Protein AF-A0A132EF50-F1 (afdb_monomer)

Sequence (128 aa):
MDDIIKRAWPDPAQQAQARMQLLDMQQRGELEELDADLKTRLAEIQVDDDEVKSESLFKSGWRPFVGWTCGAGVAYMMVARPFITWACDAFLHVAPPPAIDILVLQSILFGMLGLATARTVEKVKGAQ

Solvent-accessible surface area (backbone atoms only — not comparable to full-atom values): 7411 Å² total; per-residue (Å²): 120,69,76,64,52,60,75,78,52,90,50,74,70,60,56,52,53,53,51,53,52,52,52,53,52,50,53,50,52,55,50,51,52,50,51,52,52,51,53,52,54,51,50,52,52,52,52,51,56,57,52,60,73,59,81,42,95,74,70,74,45,70,62,56,54,53,49,51,54,50,51,50,52,50,46,38,61,75,52,49,42,57,54,49,35,50,47,20,65,75,73,62,76,47,86,58,79,83,82,78,64,61,67,62,52,48,50,54,52,51,52,52,51,50,55,53,48,52,52,52,52,32,41,75,69,70,75,85

Structure (mmCIF, N/CA/C/O backbone):
data_AF-A0A132EF50-F1
#
_entry.id   AF-A0A132EF50-F1
#
loop_
_atom_site.group_PDB
_atom_site.id
_atom_site.type_symbol
_atom_site.label_atom_id
_atom_site.label_alt_id
_atom_site.label_co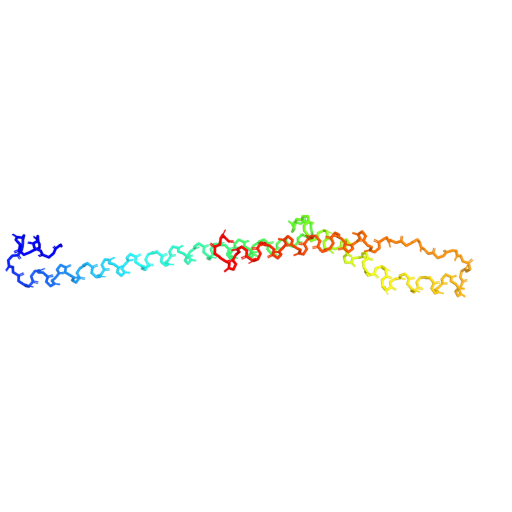mp_id
_atom_site.label_asym_id
_atom_site.label_entity_id
_atom_site.label_seq_id
_atom_site.pdbx_PDB_ins_code
_atom_site.Cartn_x
_atom_site.Cartn_y
_atom_site.Cartn_z
_atom_site.occupancy
_atom_site.B_iso_or_equiv
_atom_site.auth_seq_id
_atom_site.auth_comp_id
_atom_site.auth_asym_id
_atom_site.auth_atom_id
_atom_site.pdbx_PDB_model_num
ATOM 1 N N . MET A 1 1 ? -32.125 -7.752 48.116 1.00 49.47 1 MET A N 1
ATOM 2 C CA . MET A 1 1 ? -33.071 -6.741 47.588 1.00 49.47 1 MET A CA 1
ATOM 3 C C . MET A 1 1 ? -34.532 -7.165 47.760 1.00 49.47 1 MET A C 1
ATOM 5 O O . MET A 1 1 ? -35.390 -6.297 47.735 1.00 49.47 1 MET A O 1
ATOM 9 N N . ASP A 1 2 ? -34.827 -8.443 48.023 1.00 55.19 2 ASP A N 1
ATOM 10 C CA . ASP A 1 2 ? -36.203 -8.947 48.180 1.00 55.19 2 ASP A CA 1
ATOM 11 C C . ASP A 1 2 ? -36.934 -8.525 49.469 1.00 55.19 2 ASP A C 1
ATOM 13 O O . ASP A 1 2 ? -38.153 -8.353 49.449 1.00 55.19 2 ASP A O 1
ATOM 17 N N . ASP A 1 3 ? -36.223 -8.298 50.579 1.00 54.84 3 ASP A N 1
ATOM 18 C CA . ASP A 1 3 ? -36.847 -7.923 51.865 1.00 54.84 3 ASP A CA 1
ATOM 19 C C . ASP A 1 3 ? -37.376 -6.483 51.911 1.00 54.84 3 ASP A C 1
ATOM 21 O O . ASP A 1 3 ? -38.310 -6.169 52.647 1.00 54.84 3 ASP A O 1
ATOM 25 N N . ILE A 1 4 ? -36.817 -5.602 51.084 1.00 57.16 4 ILE A N 1
ATOM 26 C CA . ILE A 1 4 ? -37.203 -4.186 51.021 1.00 57.16 4 ILE A CA 1
ATOM 27 C C . ILE A 1 4 ? -38.494 -4.026 50.204 1.00 57.16 4 ILE A C 1
ATOM 29 O O . ILE A 1 4 ? -39.341 -3.186 50.501 1.00 57.16 4 ILE A O 1
ATOM 33 N N . ILE A 1 5 ? -38.682 -4.901 49.213 1.00 58.75 5 ILE A N 1
ATOM 34 C CA . ILE A 1 5 ? -39.832 -4.902 48.306 1.00 58.75 5 ILE A CA 1
ATOM 35 C C . ILE A 1 5 ? -41.102 -5.371 49.034 1.00 58.75 5 ILE A C 1
ATOM 37 O O . ILE A 1 5 ? -42.174 -4.813 48.813 1.00 58.75 5 ILE A O 1
ATOM 41 N N . LYS A 1 6 ? -40.991 -6.326 49.969 1.00 55.72 6 LYS A N 1
ATOM 42 C CA . LYS A 1 6 ? -42.138 -6.843 50.743 1.00 55.72 6 LYS A CA 1
ATOM 43 C C . LYS A 1 6 ? -42.763 -5.825 51.703 1.00 55.72 6 LYS A C 1
ATOM 45 O O . LYS A 1 6 ? -43.911 -5.996 52.098 1.00 55.72 6 LYS A O 1
ATOM 50 N N . ARG A 1 7 ? -42.023 -4.785 52.103 1.00 59.47 7 ARG A N 1
ATOM 51 C CA . ARG A 1 7 ? -42.478 -3.789 53.089 1.00 59.47 7 ARG A CA 1
ATOM 52 C C . ARG A 1 7 ? -43.017 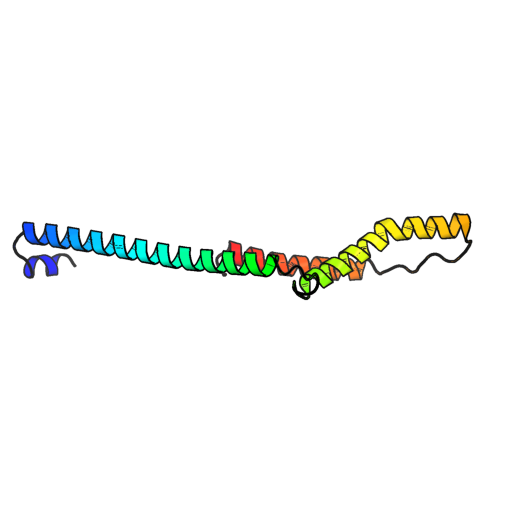-2.499 52.462 1.00 59.47 7 ARG A C 1
ATOM 54 O O . ARG A 1 7 ? -43.737 -1.774 53.138 1.00 59.47 7 ARG A O 1
ATOM 61 N N . ALA A 1 8 ? -42.705 -2.232 51.193 1.00 63.75 8 ALA A N 1
ATOM 62 C CA . ALA A 1 8 ? -43.185 -1.052 50.471 1.00 63.75 8 ALA A CA 1
ATOM 63 C C . ALA A 1 8 ? -44.501 -1.291 49.702 1.00 63.75 8 ALA A C 1
ATOM 65 O O . ALA A 1 8 ? -45.232 -0.336 49.466 1.00 63.75 8 ALA A O 1
ATOM 66 N N . TRP A 1 9 ? -44.834 -2.543 49.352 1.00 51.03 9 TRP A N 1
ATOM 67 C CA . TRP A 1 9 ? -46.065 -2.890 48.626 1.00 51.03 9 TRP A CA 1
ATOM 68 C C . TRP A 1 9 ? -46.663 -4.227 49.108 1.00 51.03 9 TRP A C 1
ATOM 70 O O . TRP A 1 9 ? -46.088 -5.277 48.823 1.00 51.03 9 TRP A O 1
ATOM 80 N N . PRO A 1 10 ? -47.811 -4.226 49.818 1.00 55.78 10 PRO A N 1
ATOM 81 C CA . PRO A 1 10 ? -48.412 -5.443 50.381 1.00 55.78 10 PRO A CA 1
ATOM 82 C C . PRO A 1 10 ? -49.242 -6.282 49.391 1.00 55.78 10 PRO A C 1
ATOM 84 O O . PRO A 1 10 ? -49.690 -7.364 49.761 1.00 55.78 10 PRO A O 1
ATOM 87 N N . ASP A 1 11 ? -49.484 -5.797 48.166 1.00 61.47 11 ASP A N 1
ATOM 88 C CA . ASP A 1 11 ? -50.492 -6.356 47.255 1.00 61.47 11 ASP A CA 1
ATOM 89 C C . ASP A 1 11 ? -49.844 -7.035 46.020 1.00 61.47 11 ASP A C 1
ATOM 91 O O . ASP A 1 11 ? -49.235 -6.347 45.187 1.00 61.47 11 ASP A O 1
ATOM 95 N N . PRO A 1 12 ? -49.940 -8.373 45.858 1.00 64.62 12 PRO A N 1
ATOM 96 C CA . PRO A 1 12 ? -49.237 -9.132 44.812 1.00 64.62 12 PRO A CA 1
ATOM 97 C C . PRO A 1 12 ? -49.616 -8.725 43.376 1.00 64.62 12 PRO A C 1
ATOM 99 O O . PRO A 1 12 ? -48.824 -8.917 42.451 1.00 64.62 12 PRO A O 1
ATOM 102 N N . ALA A 1 13 ? -50.786 -8.108 43.179 1.00 68.75 13 ALA A N 1
ATOM 103 C CA . ALA A 1 13 ? -51.227 -7.604 41.877 1.00 68.75 13 ALA A CA 1
ATOM 104 C C . ALA A 1 13 ? -50.438 -6.364 41.409 1.00 68.75 13 ALA A C 1
ATOM 106 O O . ALA A 1 13 ? -50.114 -6.244 40.226 1.00 68.75 13 ALA A O 1
ATOM 107 N N . GLN A 1 14 ? -50.067 -5.465 42.326 1.00 64.94 14 GLN A N 1
ATOM 108 C CA . GLN A 1 14 ? -49.305 -4.254 41.986 1.00 64.94 14 GLN A CA 1
ATOM 109 C C . GLN A 1 14 ? -47.826 -4.580 41.735 1.00 64.94 14 GLN A C 1
ATOM 111 O O . GLN A 1 14 ? -47.187 -3.980 40.872 1.00 64.94 14 GLN A O 1
ATOM 116 N N . GLN A 1 15 ? -47.300 -5.610 42.405 1.00 64.75 15 GLN A N 1
ATOM 117 C CA . GLN A 1 15 ? -45.945 -6.109 42.175 1.00 64.75 15 GLN A CA 1
ATOM 118 C C . GLN A 1 15 ? -45.788 -6.747 40.783 1.00 64.75 15 GLN A C 1
ATOM 120 O O . GLN A 1 15 ? -44.751 -6.580 40.139 1.00 64.75 15 GLN A O 1
ATOM 125 N N . ALA A 1 16 ? -46.819 -7.446 40.296 1.00 71.81 16 ALA A N 1
ATOM 126 C CA . ALA A 1 16 ? -46.837 -7.998 38.943 1.00 71.81 16 ALA A CA 1
ATOM 127 C C . ALA A 1 16 ? -46.868 -6.891 37.872 1.00 71.81 16 ALA A C 1
ATOM 129 O O . ALA A 1 16 ? -46.114 -6.963 36.902 1.00 71.81 16 ALA A O 1
ATOM 130 N N . GLN A 1 17 ? -47.662 -5.833 38.072 1.00 74.88 17 GLN A N 1
ATOM 131 C CA . GLN A 1 17 ? -47.713 -4.687 37.152 1.00 74.88 17 GLN A CA 1
ATOM 132 C C . GLN A 1 17 ? -46.399 -3.893 37.125 1.00 74.88 17 GLN A C 1
ATOM 134 O O . GLN A 1 17 ? -45.925 -3.537 36.047 1.00 74.88 17 GLN A O 1
ATOM 139 N N . ALA A 1 18 ? -45.764 -3.684 38.282 1.00 76.44 18 ALA A N 1
ATOM 140 C CA . ALA A 1 18 ? -44.463 -3.021 38.358 1.00 76.44 18 ALA A CA 1
ATOM 141 C C . ALA A 1 18 ? -43.357 -3.827 37.648 1.00 76.44 18 ALA A C 1
ATOM 143 O O . ALA A 1 18 ? -42.527 -3.253 36.950 1.00 76.44 18 ALA A O 1
ATOM 144 N N . ARG A 1 19 ? -43.366 -5.166 37.757 1.00 74.31 19 ARG A N 1
ATOM 145 C CA . ARG A 1 19 ? -42.427 -6.037 37.021 1.00 74.31 19 ARG A CA 1
ATOM 146 C C . ARG A 1 19 ? -42.648 -5.990 35.510 1.00 74.31 19 ARG A C 1
ATOM 148 O O . ARG A 1 19 ? -41.674 -5.967 34.767 1.00 74.31 19 ARG A O 1
ATOM 155 N N . MET A 1 20 ? -43.905 -5.945 35.068 1.00 78.75 20 MET A N 1
ATOM 156 C CA . MET A 1 20 ? -44.236 -5.808 33.646 1.00 78.75 20 MET A CA 1
ATOM 157 C C . MET A 1 20 ? -43.760 -4.467 33.072 1.00 78.75 20 MET A C 1
ATOM 159 O O . MET A 1 20 ? -43.173 -4.456 31.996 1.00 78.75 20 MET A O 1
ATOM 163 N N . GLN A 1 21 ? -43.936 -3.356 33.797 1.00 82.38 21 GLN A N 1
ATOM 164 C CA . GLN A 1 21 ? -43.420 -2.047 33.367 1.00 82.38 21 GLN A CA 1
ATOM 165 C C . GLN A 1 21 ? -41.888 -1.996 33.328 1.00 82.38 21 GLN A C 1
ATOM 167 O O . GLN A 1 21 ? -41.324 -1.398 32.418 1.00 82.38 21 GLN A O 1
ATOM 172 N N . LEU A 1 22 ? -41.203 -2.643 34.278 1.00 81.69 22 LEU A N 1
ATOM 173 C CA . LEU A 1 22 ? -39.738 -2.713 34.277 1.00 81.69 22 LEU A CA 1
ATOM 174 C C . LEU A 1 22 ? -39.192 -3.506 33.082 1.00 81.69 22 LEU A C 1
ATOM 176 O O . LEU A 1 22 ? -38.203 -3.087 32.490 1.00 81.69 22 LEU A O 1
ATOM 180 N N . LEU A 1 23 ? -39.839 -4.617 32.710 1.00 85.31 23 LEU A N 1
ATOM 181 C CA . LEU A 1 23 ? -39.459 -5.403 31.531 1.00 85.31 23 LEU A CA 1
ATOM 182 C C . LEU A 1 23 ? -39.661 -4.615 30.230 1.00 85.31 23 LEU A C 1
ATOM 184 O O . LEU A 1 23 ? -38.785 -4.636 29.372 1.00 85.31 23 LEU A O 1
ATOM 188 N N . ASP A 1 24 ? -40.774 -3.887 30.104 1.00 85.12 24 ASP A N 1
ATOM 189 C CA . ASP A 1 24 ? -41.048 -3.029 28.941 1.00 85.12 24 ASP A CA 1
ATOM 190 C C . ASP A 1 24 ? -40.023 -1.887 28.821 1.00 85.12 24 ASP A C 1
ATOM 192 O O . ASP A 1 24 ? -39.481 -1.632 27.746 1.00 85.12 24 ASP A O 1
ATOM 196 N N . MET A 1 25 ? -39.673 -1.255 29.948 1.00 82.75 25 MET A N 1
ATOM 197 C CA . MET A 1 25 ? -38.618 -0.239 29.999 1.00 82.75 25 MET A CA 1
ATOM 198 C C . MET A 1 25 ? -37.235 -0.803 29.642 1.00 82.75 25 MET A C 1
ATOM 200 O O . MET A 1 25 ? -36.483 -0.137 28.934 1.00 82.75 25 MET A O 1
ATOM 204 N N . GLN A 1 26 ? -36.896 -2.018 30.093 1.00 87.38 26 GLN A N 1
ATOM 205 C CA . GLN A 1 26 ? -35.634 -2.681 29.736 1.00 87.38 26 GLN A CA 1
ATOM 206 C C . GLN A 1 26 ? -35.564 -3.006 28.242 1.00 87.38 26 GLN A C 1
ATOM 208 O O . GLN A 1 26 ? -34.562 -2.693 27.605 1.00 87.38 26 GLN A O 1
ATOM 213 N N . GLN A 1 27 ? -36.639 -3.560 27.672 1.00 88.12 27 GLN A N 1
ATOM 214 C CA . GLN A 1 27 ? -36.713 -3.850 26.237 1.00 88.12 27 GLN A CA 1
ATOM 215 C C . GLN A 1 27 ? -36.599 -2.577 25.395 1.00 88.12 27 GLN A C 1
ATOM 217 O O . GLN A 1 27 ? -35.889 -2.565 24.393 1.00 88.12 27 GLN A O 1
ATOM 222 N N . ARG A 1 28 ? -37.256 -1.486 25.809 1.00 87.62 28 ARG A N 1
ATOM 223 C CA . ARG A 1 28 ? -37.114 -0.182 25.145 1.00 87.62 28 ARG A CA 1
ATOM 224 C C . ARG A 1 28 ? -35.687 0.355 25.202 1.00 87.62 28 ARG A C 1
ATOM 226 O O . ARG A 1 28 ? -35.205 0.825 24.179 1.00 87.62 28 ARG A O 1
ATOM 233 N N . GLY A 1 29 ? -35.019 0.262 26.352 1.00 88.00 29 GLY A N 1
ATOM 234 C CA . GLY A 1 29 ? -33.629 0.706 26.489 1.00 88.00 29 GLY A CA 1
ATOM 235 C C . GLY A 1 29 ? -32.670 -0.071 25.582 1.00 88.00 29 GLY A C 1
ATOM 236 O O . GLY A 1 29 ? -31.853 0.536 24.898 1.00 88.00 29 GLY A O 1
ATOM 237 N N . GLU A 1 30 ? -32.823 -1.396 25.511 1.00 87.75 30 GLU A N 1
ATOM 238 C CA . GLU A 1 30 ? -32.011 -2.256 24.636 1.00 87.75 30 GLU A CA 1
ATOM 239 C C . GLU A 1 30 ? -32.256 -1.954 23.145 1.00 87.75 30 GLU A C 1
ATOM 241 O O . GLU A 1 30 ? -31.318 -1.898 22.350 1.00 87.75 30 GLU A O 1
ATOM 246 N N . LEU A 1 31 ? -33.508 -1.681 22.758 1.00 88.62 31 LEU A N 1
ATOM 247 C CA . LEU A 1 31 ? -33.852 -1.282 21.389 1.00 88.62 31 LEU A CA 1
ATOM 248 C C . LEU A 1 31 ? -33.291 0.095 21.011 1.00 88.62 31 LEU A C 1
ATOM 250 O O . LEU A 1 31 ? -32.840 0.273 19.880 1.00 88.62 31 LEU A O 1
ATOM 254 N N . GLU A 1 32 ? -33.313 1.064 21.927 1.00 89.06 32 GLU A N 1
ATOM 255 C CA . GLU A 1 32 ? -32.737 2.395 21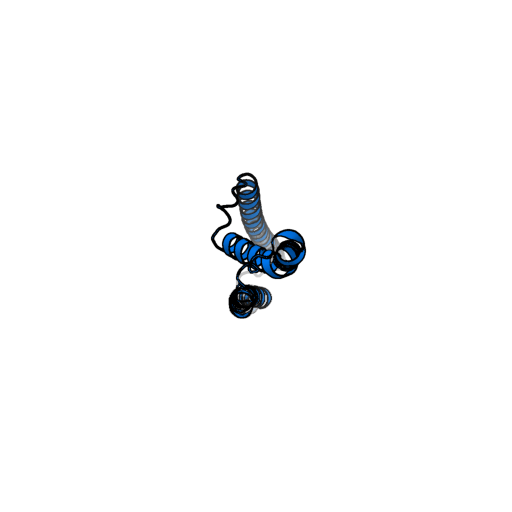.697 1.00 89.06 32 GLU A CA 1
ATOM 256 C C . GLU A 1 32 ? -31.210 2.337 21.541 1.00 89.06 32 GLU A C 1
ATOM 258 O O . GLU A 1 32 ? -30.657 3.031 20.685 1.00 89.06 32 GLU A O 1
ATOM 263 N N . GLU A 1 33 ? -30.534 1.479 22.309 1.00 88.81 33 GLU A N 1
ATOM 264 C CA . GLU A 1 33 ? -29.092 1.247 22.181 1.00 88.81 33 GLU A CA 1
ATOM 265 C C . GLU A 1 33 ? -28.741 0.594 20.835 1.00 88.81 33 GLU A C 1
ATOM 267 O O . GLU A 1 33 ? -27.833 1.060 20.139 1.00 88.81 33 GLU A O 1
ATOM 272 N N . LEU A 1 34 ? -29.510 -0.417 20.409 1.00 88.12 34 LEU A N 1
ATOM 273 C CA . LEU A 1 34 ? -29.352 -1.019 19.081 1.00 88.12 34 LEU A CA 1
ATOM 274 C C . LEU A 1 34 ? -29.590 -0.007 17.951 1.00 88.12 34 LEU A C 1
ATOM 276 O O . LEU A 1 34 ? -28.845 0.000 16.972 1.00 88.12 34 LEU A O 1
ATOM 280 N N . ASP A 1 35 ? -30.612 0.843 18.060 1.00 90.38 35 ASP A N 1
ATOM 281 C CA . ASP A 1 35 ? -30.926 1.846 17.035 1.00 90.38 35 ASP A CA 1
ATOM 282 C C . ASP A 1 35 ? -29.839 2.936 16.956 1.00 90.38 35 ASP A C 1
ATOM 284 O O . ASP A 1 35 ? -29.506 3.421 15.871 1.00 90.38 35 ASP A O 1
ATOM 288 N N . ALA A 1 36 ? -29.227 3.291 18.090 1.00 89.25 36 ALA A N 1
ATOM 289 C CA . ALA A 1 36 ? -28.078 4.192 18.132 1.00 89.25 36 ALA A CA 1
ATOM 290 C C . ALA A 1 36 ? -26.825 3.577 17.479 1.00 89.25 36 ALA A C 1
ATOM 292 O O . ALA A 1 36 ? -26.155 4.252 16.687 1.00 89.25 36 ALA A O 1
ATOM 293 N N . ASP A 1 37 ? -26.528 2.300 17.748 1.00 88.38 37 ASP A N 1
ATOM 294 C CA . ASP A 1 37 ? -25.416 1.582 17.104 1.00 88.38 37 ASP A CA 1
ATOM 295 C C . ASP A 1 37 ? -25.647 1.454 15.590 1.00 88.38 37 ASP A C 1
ATOM 297 O O . ASP A 1 37 ? -24.766 1.774 14.787 1.00 88.38 37 ASP A O 1
ATOM 301 N N . LEU A 1 38 ? -26.865 1.089 15.175 1.00 90.19 38 LEU A N 1
ATOM 302 C CA . LEU A 1 38 ? -27.239 1.007 13.762 1.00 90.19 38 LEU A CA 1
ATOM 303 C C . LEU A 1 38 ? -27.083 2.348 13.045 1.00 90.19 38 LEU A C 1
ATOM 305 O O . LEU A 1 38 ? -26.497 2.388 11.963 1.00 90.19 38 LEU A O 1
ATOM 309 N N . LYS A 1 39 ? -27.557 3.453 13.633 1.00 89.56 39 LYS A N 1
ATOM 310 C CA . LYS A 1 39 ? -27.388 4.794 13.046 1.00 89.56 39 LYS A CA 1
ATOM 311 C C . LYS A 1 39 ? -25.923 5.180 12.905 1.00 89.56 39 LYS A C 1
ATOM 313 O O . LYS A 1 39 ? -25.557 5.764 11.889 1.00 89.56 39 LYS A O 1
ATOM 318 N N . THR A 1 40 ? -25.095 4.834 13.886 1.00 87.62 40 THR A N 1
ATOM 319 C CA . THR A 1 40 ? -23.655 5.116 13.846 1.00 87.62 40 THR A CA 1
ATOM 320 C C . THR A 1 40 ? -22.991 4.357 12.701 1.00 87.62 40 THR A C 1
ATOM 322 O O . THR A 1 40 ? -22.344 4.967 11.854 1.00 87.62 40 THR A O 1
ATOM 325 N N . ARG A 1 41 ? -23.246 3.049 12.587 1.00 84.19 41 ARG A N 1
ATOM 326 C CA . ARG A 1 41 ? -22.715 2.223 11.489 1.00 84.19 41 ARG A CA 1
ATOM 327 C C . ARG A 1 41 ? -23.218 2.670 10.118 1.00 84.19 41 ARG A C 1
ATOM 329 O O . ARG A 1 41 ? -22.462 2.663 9.154 1.00 84.19 41 ARG A O 1
ATOM 336 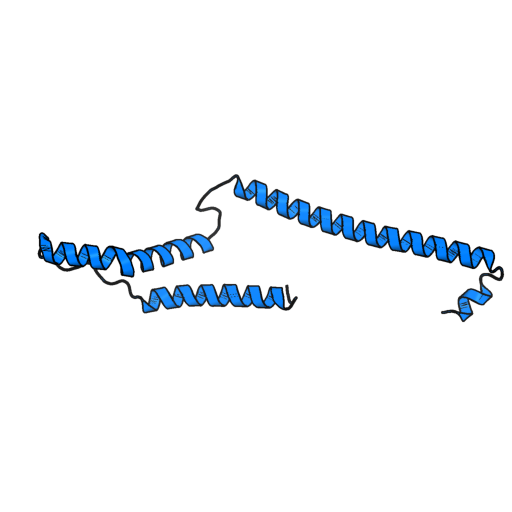N N . LEU A 1 42 ? -24.490 3.056 10.013 1.00 86.94 42 LEU A N 1
ATOM 337 C CA . LEU A 1 42 ? -25.058 3.567 8.763 1.00 86.94 42 LEU A CA 1
ATOM 338 C C . LEU A 1 42 ? -24.425 4.899 8.354 1.00 86.94 42 LEU A C 1
ATOM 340 O O . LEU A 1 42 ? -24.194 5.108 7.166 1.00 86.94 42 LEU A O 1
ATOM 344 N N . ALA A 1 43 ? -24.127 5.778 9.314 1.00 82.44 43 ALA A N 1
ATOM 345 C CA . ALA A 1 43 ? -23.412 7.020 9.045 1.00 82.44 43 ALA A CA 1
ATOM 346 C C . ALA A 1 43 ? -21.981 6.750 8.552 1.00 82.44 43 ALA A C 1
ATOM 348 O O . ALA A 1 43 ? -21.560 7.363 7.576 1.00 82.44 43 ALA A O 1
ATOM 349 N N . GLU A 1 44 ? -21.265 5.803 9.166 1.00 76.44 44 GLU A N 1
ATOM 350 C CA . GLU A 1 44 ? -19.934 5.376 8.706 1.00 76.44 44 GLU A CA 1
ATOM 351 C C . GLU A 1 44 ? -19.975 4.846 7.262 1.00 76.44 44 GLU A C 1
ATOM 353 O O . GLU A 1 44 ? -19.200 5.300 6.424 1.00 76.44 44 GLU A O 1
ATOM 358 N N . ILE A 1 45 ? -20.937 3.974 6.934 1.00 79.50 45 ILE A N 1
ATOM 359 C CA . ILE A 1 45 ? -21.107 3.428 5.574 1.00 79.50 45 ILE A CA 1
ATOM 360 C C . ILE A 1 45 ? -21.412 4.532 4.551 1.00 79.50 45 ILE A C 1
ATOM 362 O O . ILE A 1 45 ? -20.878 4.509 3.447 1.00 79.50 45 ILE A O 1
ATOM 366 N N . GLN A 1 46 ? -22.258 5.505 4.900 1.00 76.62 46 GLN A N 1
ATOM 367 C CA . GLN A 1 46 ? -22.590 6.618 4.002 1.00 76.62 46 GLN A CA 1
ATOM 368 C C . GLN A 1 46 ? -2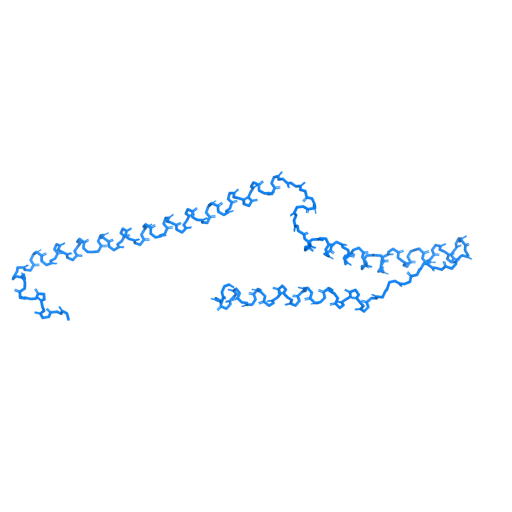1.389 7.533 3.739 1.00 76.62 46 GLN A C 1
ATOM 370 O O . GLN A 1 46 ? -21.205 7.987 2.610 1.00 76.62 46 GLN A O 1
ATOM 375 N N . VAL A 1 47 ? -20.567 7.786 4.762 1.00 70.81 47 VAL A N 1
ATOM 376 C CA . VAL A 1 47 ? -19.322 8.552 4.611 1.00 70.81 47 VAL A CA 1
ATOM 377 C C . VAL A 1 47 ? -18.346 7.809 3.696 1.00 70.81 47 VAL A C 1
ATOM 379 O O . VAL A 1 47 ? -17.812 8.421 2.770 1.00 70.81 47 VAL A O 1
ATOM 382 N N . ASP A 1 48 ? -18.176 6.499 3.894 1.00 64.50 48 ASP A N 1
ATOM 383 C CA . ASP A 1 48 ? -17.329 5.660 3.040 1.00 64.50 48 ASP A CA 1
ATOM 384 C C . ASP A 1 48 ? -17.829 5.650 1.577 1.00 64.50 48 ASP A C 1
ATOM 386 O O . ASP A 1 48 ? -17.035 5.830 0.651 1.00 64.50 48 ASP A O 1
ATOM 390 N N . ASP A 1 49 ? -19.142 5.520 1.344 1.00 64.44 49 ASP A N 1
ATOM 391 C CA . ASP A 1 49 ? -19.751 5.536 0.000 1.00 64.44 49 ASP A CA 1
ATOM 392 C C . ASP A 1 49 ? -19.537 6.869 -0.742 1.00 64.44 49 ASP A C 1
ATOM 394 O O . ASP A 1 49 ? -19.343 6.892 -1.965 1.00 64.44 49 ASP A O 1
ATOM 398 N N . ASP A 1 50 ? -19.574 7.995 -0.029 1.00 62.06 50 ASP A N 1
ATOM 399 C CA . ASP A 1 50 ? -19.342 9.315 -0.619 1.00 62.06 50 ASP A CA 1
ATOM 400 C C . ASP A 1 50 ? -17.847 9.621 -0.811 1.00 62.06 50 ASP A C 1
ATOM 402 O O . ASP A 1 50 ? -17.479 10.289 -1.786 1.00 62.06 50 ASP A O 1
ATOM 406 N N . GLU A 1 51 ? -16.960 9.080 0.032 1.00 59.81 51 GLU A N 1
ATOM 407 C CA . GLU A 1 51 ? -15.513 9.132 -0.201 1.00 59.81 51 GLU A CA 1
ATOM 408 C C . GLU A 1 51 ? -15.101 8.309 -1.430 1.00 59.81 51 GLU A C 1
ATOM 410 O O . GLU A 1 51 ? -14.298 8.797 -2.239 1.00 59.81 51 GLU A O 1
ATOM 415 N N . VAL A 1 52 ? -15.702 7.128 -1.627 1.00 56.62 52 VAL A N 1
ATOM 416 C CA . VAL A 1 52 ? -15.471 6.237 -2.781 1.00 56.62 52 VAL A CA 1
ATOM 417 C C . VAL A 1 52 ? -15.860 6.898 -4.107 1.00 56.62 52 VAL A C 1
ATOM 419 O O . VAL A 1 52 ? -15.157 6.727 -5.102 1.00 56.62 52 VAL A O 1
ATOM 422 N N . LYS A 1 53 ? -16.917 7.720 -4.139 1.00 60.19 53 LYS A N 1
ATOM 423 C CA . LYS A 1 53 ? -17.306 8.470 -5.353 1.00 60.19 53 LYS A CA 1
ATOM 424 C C . LYS A 1 53 ? -16.290 9.542 -5.755 1.00 60.19 53 LYS A C 1
ATOM 426 O O . LYS A 1 53 ? -16.277 9.957 -6.913 1.00 60.19 53 LYS A O 1
ATOM 431 N N . SER A 1 54 ? -15.433 9.996 -4.837 1.00 57.84 54 SER A N 1
ATOM 432 C CA . SER A 1 54 ? -14.327 10.908 -5.151 1.00 57.84 54 SER A CA 1
ATOM 433 C C . SER A 1 54 ? -13.034 10.123 -5.401 1.00 57.84 54 SER A C 1
ATOM 435 O O . SER A 1 54 ? -12.0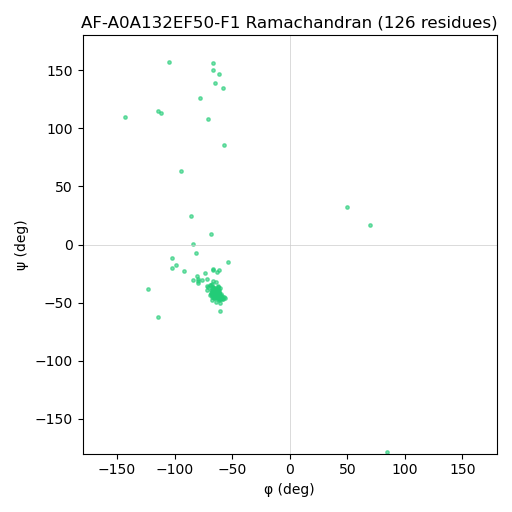58 10.247 -4.663 1.00 57.84 54 SER A O 1
ATOM 437 N N . GLU A 1 55 ? -13.027 9.296 -6.451 1.00 56.03 55 GLU A N 1
ATOM 438 C CA . GLU A 1 55 ? -11.857 8.539 -6.918 1.00 56.03 55 GLU A CA 1
ATOM 439 C C . GLU A 1 55 ? -10.681 9.477 -7.248 1.00 56.03 55 GLU A C 1
ATOM 441 O O . GLU A 1 55 ? -10.463 9.898 -8.382 1.00 56.03 55 GLU A O 1
ATOM 446 N N . SER A 1 56 ? -9.877 9.826 -6.250 1.00 60.88 56 SER A N 1
ATOM 447 C CA . SER A 1 56 ? -8.547 10.374 -6.468 1.00 60.88 56 SER A CA 1
ATOM 448 C C . SER A 1 56 ? -7.545 9.378 -5.918 1.00 60.88 56 SER A C 1
ATOM 450 O O . SER A 1 56 ? -7.469 9.149 -4.712 1.00 60.88 56 SER A O 1
ATOM 452 N N . LEU A 1 57 ? -6.736 8.820 -6.823 1.00 56.59 57 LEU A N 1
ATOM 453 C CA . LEU A 1 57 ? -5.622 7.904 -6.539 1.00 56.59 57 LEU A CA 1
ATOM 454 C C . LEU A 1 57 ? -4.620 8.472 -5.509 1.00 56.59 57 LEU A C 1
ATOM 456 O O . LEU A 1 57 ? -3.817 7.729 -4.950 1.00 56.59 57 LEU A O 1
ATOM 460 N N . PHE A 1 58 ? -4.679 9.782 -5.242 1.00 55.28 58 PHE A N 1
ATOM 461 C CA . PHE A 1 58 ? -3.848 10.490 -4.268 1.00 55.28 58 PHE A CA 1
ATOM 462 C C . PHE A 1 58 ? -4.558 10.806 -2.939 1.00 55.28 58 PHE A C 1
ATOM 464 O O . PHE A 1 58 ? -3.888 11.186 -1.980 1.00 55.28 58 PHE A O 1
ATOM 471 N N . LYS A 1 59 ? -5.887 10.646 -2.841 1.00 54.16 59 LYS A N 1
ATOM 472 C CA . LYS A 1 59 ? -6.659 10.903 -1.606 1.00 54.16 59 LYS A CA 1
ATOM 473 C C . LYS A 1 59 ? -6.579 9.753 -0.609 1.00 54.16 59 LYS A C 1
ATOM 475 O O . LYS A 1 59 ? -6.615 9.985 0.592 1.00 54.16 59 LYS A O 1
ATOM 480 N N . SER A 1 60 ? -6.365 8.531 -1.091 1.00 58.72 60 SER A N 1
ATOM 481 C CA . SER A 1 60 ? -6.275 7.308 -0.282 1.00 58.72 60 SER A CA 1
ATOM 482 C C . SER A 1 60 ? -5.031 7.224 0.636 1.00 58.72 60 SER A C 1
ATOM 484 O O . SER A 1 60 ? -4.771 6.195 1.261 1.00 58.72 60 SER A O 1
ATOM 486 N N . GLY A 1 61 ? -4.268 8.315 0.762 1.00 64.88 61 GLY A N 1
ATOM 487 C CA . GLY A 1 61 ? -3.165 8.476 1.705 1.00 64.88 61 GLY A CA 1
ATOM 488 C C . GLY A 1 61 ? -1.828 7.910 1.222 1.00 64.88 61 GLY A C 1
ATOM 489 O O . GLY A 1 61 ? -1.690 7.367 0.127 1.00 64.88 61 GLY A O 1
ATOM 490 N N . TRP A 1 62 ? -0.810 8.023 2.078 1.00 67.25 62 TRP A N 1
ATOM 491 C CA . TRP A 1 62 ? 0.544 7.521 1.811 1.00 67.25 62 TRP A CA 1
ATOM 492 C C . TRP A 1 62 ? 0.600 5.991 1.644 1.00 67.25 62 TRP A C 1
ATOM 494 O O . TRP A 1 62 ? 1.496 5.477 0.987 1.00 67.25 62 TRP A O 1
ATOM 504 N N . ARG A 1 63 ? -0.370 5.249 2.198 1.00 74.12 63 ARG A N 1
ATOM 505 C CA . ARG A 1 63 ? -0.425 3.776 2.168 1.00 74.12 63 ARG A CA 1
ATOM 506 C C . ARG A 1 63 ? -0.482 3.191 0.747 1.00 74.12 63 ARG A C 1
ATOM 508 O O . ARG A 1 63 ? 0.413 2.418 0.410 1.00 74.12 63 ARG A O 1
ATOM 515 N N . PRO A 1 64 ? -1.465 3.543 -0.103 1.00 77.44 64 PRO A N 1
ATOM 516 C CA . PRO A 1 64 ? -1.481 3.089 -1.488 1.00 77.44 64 PRO A CA 1
ATOM 517 C C . PRO A 1 64 ? -0.250 3.555 -2.253 1.00 77.44 64 PRO A C 1
ATOM 519 O O . PRO A 1 64 ? 0.299 2.764 -3.003 1.00 77.44 64 PRO A O 1
ATOM 522 N N . PHE A 1 65 ? 0.256 4.771 -2.025 1.00 78.94 65 PHE A N 1
ATOM 523 C CA . PHE A 1 65 ? 1.494 5.228 -2.667 1.00 78.94 65 PHE A CA 1
ATOM 524 C C . PHE A 1 65 ? 2.687 4.297 -2.385 1.00 78.94 65 PHE A C 1
ATOM 526 O O . PHE A 1 65 ? 3.403 3.906 -3.312 1.00 78.94 65 PHE A O 1
ATOM 533 N N . VAL A 1 66 ? 2.886 3.872 -1.133 1.00 79.25 66 VAL A N 1
ATOM 534 C CA . VAL A 1 66 ? 3.964 2.920 -0.816 1.00 79.25 66 VAL A CA 1
ATOM 535 C C . VAL A 1 66 ? 3.672 1.528 -1.399 1.00 79.25 66 VAL A C 1
ATOM 537 O O . VAL A 1 66 ? 4.581 0.864 -1.893 1.00 79.25 66 VAL A O 1
ATOM 540 N N . GLY A 1 67 ? 2.405 1.104 -1.442 1.00 82.12 67 GLY A N 1
ATOM 541 C CA . GLY A 1 67 ? 1.996 -0.126 -2.129 1.00 82.12 67 GLY A CA 1
ATOM 542 C C . GLY A 1 67 ? 2.309 -0.111 -3.631 1.00 82.12 67 GLY A C 1
ATOM 543 O O . GLY A 1 67 ? 2.904 -1.056 -4.145 1.00 82.12 67 GLY A O 1
ATOM 544 N N . TRP A 1 68 ? 1.982 0.982 -4.323 1.00 83.94 68 TRP A N 1
ATOM 545 C CA . TRP A 1 68 ? 2.243 1.166 -5.752 1.00 83.94 68 TRP A CA 1
ATOM 546 C C . TRP A 1 68 ? 3.735 1.224 -6.062 1.00 83.94 68 TRP A C 1
ATOM 548 O O . TRP A 1 68 ? 4.179 0.578 -7.006 1.00 83.94 68 TRP A O 1
ATOM 558 N N . THR A 1 69 ? 4.527 1.950 -5.270 1.00 83.19 69 THR A N 1
ATOM 559 C CA . THR A 1 69 ? 5.983 2.032 -5.487 1.00 83.19 69 THR A CA 1
ATOM 560 C C . THR A 1 69 ? 6.665 0.688 -5.245 1.00 83.19 69 THR A C 1
ATOM 562 O O . THR A 1 69 ? 7.508 0.276 -6.044 1.00 83.19 69 THR A O 1
ATOM 565 N N . CYS A 1 70 ? 6.259 -0.043 -4.204 1.00 84.69 70 CYS A N 1
ATOM 566 C CA . CYS A 1 70 ? 6.804 -1.365 -3.930 1.00 84.69 70 CYS A CA 1
ATOM 567 C C . CYS A 1 70 ? 6.363 -2.396 -4.985 1.00 84.69 70 CYS A C 1
ATOM 569 O O . CYS A 1 70 ? 7.194 -3.137 -5.511 1.00 84.69 70 CYS A O 1
ATOM 571 N N . GLY A 1 71 ? 5.086 -2.383 -5.380 1.00 84.00 71 GLY A N 1
ATOM 572 C CA . GLY A 1 71 ? 4.558 -3.222 -6.458 1.00 84.00 71 GLY A CA 1
ATOM 573 C C . GLY A 1 71 ? 5.226 -2.947 -7.808 1.00 84.00 71 GLY A C 1
ATOM 574 O O . GLY A 1 71 ? 5.635 -3.884 -8.492 1.00 84.00 71 GLY A O 1
ATOM 575 N N . ALA A 1 72 ? 5.425 -1.675 -8.161 1.00 87.12 72 ALA A N 1
ATOM 576 C CA . ALA A 1 72 ? 6.152 -1.277 -9.365 1.00 87.12 72 ALA A CA 1
ATOM 577 C C . ALA A 1 72 ? 7.624 -1.718 -9.319 1.00 87.12 72 ALA A C 1
ATOM 579 O O . ALA A 1 72 ? 8.149 -2.190 -10.327 1.00 87.12 72 ALA A O 1
ATOM 580 N N . GLY A 1 73 ? 8.280 -1.631 -8.156 1.00 87.12 73 GLY A N 1
ATOM 581 C CA . GLY A 1 73 ? 9.650 -2.113 -7.964 1.00 87.12 73 GLY A CA 1
ATOM 582 C C . GLY A 1 73 ? 9.785 -3.625 -8.171 1.00 87.12 73 GLY A C 1
ATOM 583 O O . GLY A 1 73 ? 10.700 -4.074 -8.867 1.00 87.12 73 GLY A O 1
ATOM 584 N N . VAL A 1 74 ? 8.845 -4.414 -7.635 1.00 86.00 74 VAL A N 1
ATOM 585 C CA . VAL A 1 74 ? 8.806 -5.873 -7.839 1.00 86.00 74 VAL A CA 1
ATOM 586 C C . VAL A 1 74 ? 8.511 -6.211 -9.301 1.00 86.00 74 VAL A C 1
ATOM 588 O O . VAL A 1 74 ? 9.202 -7.048 -9.882 1.00 86.00 74 VAL A O 1
ATOM 591 N N . ALA A 1 75 ? 7.535 -5.540 -9.921 1.00 88.00 75 ALA A N 1
ATOM 592 C CA . ALA A 1 75 ? 7.186 -5.746 -11.327 1.00 88.00 75 ALA A CA 1
ATOM 593 C C . ALA A 1 75 ? 8.357 -5.408 -12.263 1.00 88.00 75 ALA A C 1
ATOM 595 O O . ALA A 1 75 ? 8.648 -6.160 -13.197 1.00 88.00 75 ALA A O 1
ATOM 596 N N . TYR A 1 76 ? 9.079 -4.320 -11.979 1.00 88.00 76 TYR A N 1
ATOM 597 C CA . TYR A 1 76 ? 10.303 -3.984 -12.694 1.00 88.00 76 TYR A CA 1
ATOM 598 C C . TYR A 1 76 ? 11.348 -5.092 -12.544 1.00 88.00 76 TYR A C 1
ATOM 600 O O . TYR A 1 76 ? 11.918 -5.524 -13.539 1.00 88.00 76 TYR A O 1
ATOM 608 N N . MET A 1 77 ? 11.566 -5.600 -11.330 1.00 87.88 77 MET A N 1
ATOM 609 C CA . MET A 1 77 ? 12.573 -6.632 -11.081 1.00 87.88 77 MET A CA 1
ATOM 610 C C . MET A 1 77 ? 12.270 -7.986 -11.713 1.00 87.88 77 MET A C 1
ATOM 612 O O . MET A 1 77 ? 13.157 -8.581 -12.323 1.00 87.88 77 MET A O 1
ATOM 616 N N . MET A 1 78 ? 11.046 -8.486 -11.543 1.00 85.56 78 MET A N 1
ATOM 617 C CA . MET A 1 78 ? 10.682 -9.837 -11.975 1.00 85.56 78 MET A CA 1
ATOM 618 C C . MET A 1 78 ? 10.286 -9.912 -13.445 1.00 85.56 78 MET A C 1
ATOM 620 O O . MET A 1 78 ? 10.477 -10.957 -14.059 1.00 85.56 78 MET A O 1
ATOM 624 N N . VAL A 1 79 ? 9.716 -8.838 -13.998 1.00 87.94 79 VAL A N 1
ATOM 625 C CA . VAL A 1 79 ? 9.136 -8.858 -15.345 1.00 87.94 79 VAL A CA 1
ATOM 626 C C . VAL A 1 79 ? 9.916 -7.939 -16.272 1.00 87.94 79 VAL A C 1
ATOM 628 O O . VAL A 1 79 ? 10.528 -8.415 -17.220 1.00 87.94 79 VAL A O 1
ATOM 631 N N . ALA A 1 80 ? 9.958 -6.632 -16.005 1.00 88.81 80 ALA A N 1
ATOM 632 C CA . ALA A 1 80 ? 10.528 -5.690 -16.972 1.00 88.81 80 ALA A CA 1
ATOM 633 C C . ALA A 1 80 ? 12.035 -5.905 -17.188 1.00 88.81 80 ALA A C 1
ATOM 635 O O . ALA A 1 80 ? 12.500 -5.961 -18.322 1.00 88.81 80 ALA A O 1
ATOM 636 N N . ARG A 1 81 ? 12.804 -6.064 -16.110 1.00 88.38 81 ARG A N 1
ATOM 637 C CA . ARG A 1 81 ? 14.262 -6.173 -16.151 1.00 88.38 81 ARG A CA 1
ATOM 638 C C . ARG A 1 81 ? 14.773 -7.381 -16.942 1.00 88.38 81 ARG A C 1
ATOM 640 O O . ARG A 1 81 ? 15.647 -7.146 -17.766 1.00 88.38 81 ARG A O 1
ATOM 647 N N . PRO A 1 82 ? 14.282 -8.629 -16.788 1.00 87.50 82 PRO A N 1
ATOM 648 C CA . PRO A 1 82 ? 14.758 -9.734 -17.625 1.00 87.50 82 PRO A CA 1
ATOM 649 C C . PRO A 1 82 ? 14.454 -9.520 -19.112 1.00 87.50 82 PRO A C 1
ATOM 651 O O . PRO A 1 82 ? 15.306 -9.830 -19.940 1.00 87.50 82 PRO A O 1
ATOM 654 N N . PHE A 1 83 ? 13.305 -8.930 -19.460 1.00 89.75 83 PHE A N 1
ATOM 655 C CA . PHE A 1 83 ? 12.999 -8.596 -20.856 1.00 89.75 83 PHE A CA 1
ATOM 656 C C . PHE A 1 83 ? 13.895 -7.480 -21.399 1.00 89.75 83 PHE A C 1
ATOM 658 O O . PHE A 1 83 ? 14.372 -7.583 -22.528 1.00 89.75 83 PHE A O 1
ATOM 665 N N . ILE A 1 84 ? 14.162 -6.439 -20.604 1.00 88.25 84 ILE A N 1
ATOM 666 C CA . ILE A 1 84 ? 15.052 -5.344 -21.007 1.00 88.25 84 ILE A CA 1
ATOM 667 C C . ILE A 1 84 ? 16.491 -5.847 -21.125 1.00 88.25 84 ILE A C 1
ATOM 669 O O . ILE A 1 84 ? 17.135 -5.559 -22.122 1.00 88.25 84 ILE A O 1
ATOM 673 N N . THR A 1 85 ? 16.986 -6.633 -20.168 1.00 88.19 85 THR A N 1
ATOM 674 C CA . THR A 1 85 ? 18.323 -7.241 -20.231 1.00 88.19 85 THR A CA 1
ATOM 675 C C . THR A 1 85 ? 18.457 -8.143 -21.455 1.00 88.19 85 THR A C 1
ATOM 677 O O . THR A 1 85 ? 19.418 -8.001 -22.201 1.00 88.19 85 THR A O 1
ATOM 680 N N . TRP A 1 86 ? 17.465 -9.000 -21.724 1.00 88.38 86 TRP A N 1
ATOM 681 C CA . TRP A 1 86 ? 17.453 -9.820 -22.937 1.00 88.38 86 TRP A CA 1
ATOM 682 C C . TRP A 1 86 ? 17.491 -8.963 -24.206 1.00 88.38 86 TRP A C 1
ATOM 684 O O . TRP A 1 86 ? 18.263 -9.250 -25.115 1.00 88.38 86 TRP A O 1
ATOM 694 N N . ALA A 1 87 ? 16.709 -7.882 -24.266 1.00 87.12 87 ALA A N 1
ATOM 695 C CA . ALA A 1 87 ? 16.713 -6.978 -25.411 1.00 87.12 87 ALA A CA 1
ATOM 696 C C . ALA A 1 87 ? 18.036 -6.197 -25.552 1.00 87.12 87 ALA A C 1
ATOM 698 O O . ALA A 1 87 ? 18.514 -5.983 -26.669 1.00 87.12 87 ALA A O 1
ATOM 699 N N . CYS A 1 88 ? 18.645 -5.793 -24.434 1.00 88.06 88 CYS A N 1
ATOM 700 C CA . CYS A 1 88 ? 19.952 -5.143 -24.397 1.00 88.06 88 CYS A CA 1
ATOM 701 C C . CYS A 1 88 ? 21.039 -6.063 -24.955 1.00 88.06 88 CYS A C 1
ATOM 703 O O . CYS A 1 88 ? 21.800 -5.623 -25.815 1.00 88.06 88 CYS A O 1
ATOM 705 N N . ASP A 1 89 ? 21.056 -7.328 -24.538 1.00 85.94 89 ASP A N 1
ATOM 706 C CA . ASP A 1 89 ? 22.033 -8.318 -24.995 1.00 85.94 89 ASP A CA 1
ATOM 707 C C . ASP A 1 89 ? 21.782 -8.754 -26.449 1.00 85.94 89 ASP A C 1
ATOM 709 O O . ASP A 1 89 ? 22.728 -8.920 -27.214 1.00 85.94 89 ASP A O 1
ATOM 713 N N . ALA A 1 90 ? 20.519 -8.915 -26.858 1.00 86.00 90 ALA A N 1
ATOM 714 C CA . ALA A 1 90 ? 20.171 -9.435 -28.181 1.00 86.00 90 ALA A CA 1
ATOM 715 C C . ALA A 1 90 ? 20.262 -8.394 -29.308 1.00 86.00 90 ALA A C 1
ATOM 717 O O . ALA A 1 90 ? 20.575 -8.754 -30.443 1.00 86.00 90 ALA A O 1
ATOM 718 N N . PHE A 1 91 ? 19.966 -7.119 -29.029 1.00 86.69 91 PHE A N 1
ATOM 7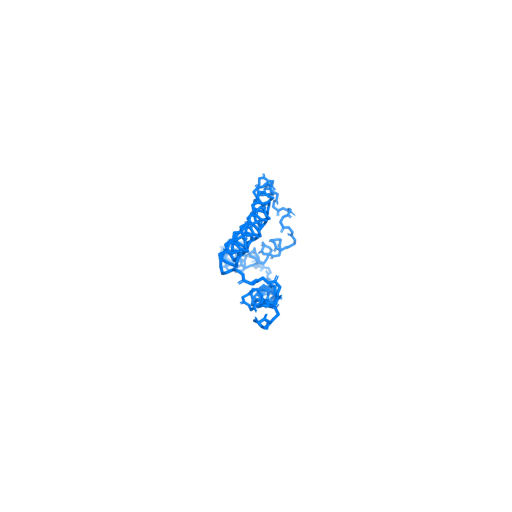19 C CA . PHE A 1 91 ? 19.822 -6.103 -30.081 1.00 86.69 91 PHE A CA 1
ATOM 720 C C . PHE A 1 91 ? 20.753 -4.906 -29.916 1.00 86.69 91 PHE A C 1
ATOM 722 O O . PHE A 1 91 ? 21.260 -4.386 -30.908 1.00 86.69 91 PHE A O 1
ATOM 729 N N . LEU A 1 92 ? 20.978 -4.445 -28.686 1.00 80.38 92 LEU A N 1
ATOM 730 C CA . LEU A 1 92 ? 21.604 -3.142 -28.447 1.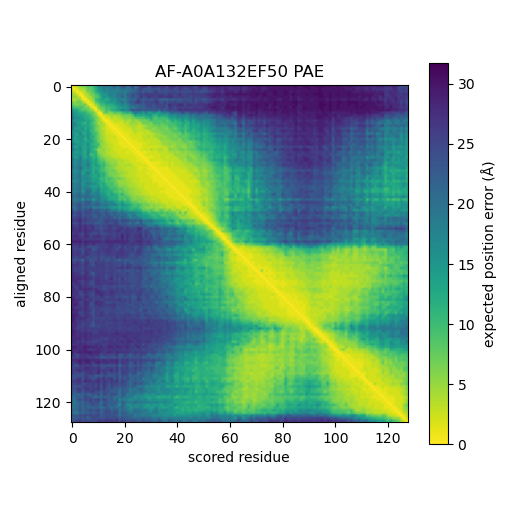00 80.38 92 LEU A CA 1
ATOM 731 C C . LEU A 1 92 ? 23.085 -3.237 -28.062 1.00 80.38 92 LEU A C 1
ATOM 733 O O . LEU A 1 92 ? 23.797 -2.252 -28.226 1.00 80.38 92 LEU A O 1
ATOM 737 N N . HIS A 1 93 ? 23.557 -4.395 -27.588 1.00 82.75 93 HIS A N 1
ATOM 738 C CA . HIS A 1 93 ? 24.923 -4.606 -27.084 1.00 82.75 93 HIS A CA 1
ATOM 739 C C . HIS A 1 93 ? 25.349 -3.537 -26.057 1.00 82.75 93 HIS A C 1
ATOM 741 O O . HIS A 1 93 ? 26.512 -3.139 -25.984 1.00 82.75 93 HIS A O 1
ATOM 747 N N . VAL A 1 94 ? 24.386 -3.038 -25.277 1.00 83.62 94 VAL A N 1
ATOM 748 C CA . VAL A 1 94 ? 24.591 -2.035 -24.225 1.00 83.62 94 VAL A CA 1
ATOM 749 C C . VAL A 1 94 ? 24.525 -2.690 -22.856 1.00 83.62 94 VAL A C 1
ATOM 751 O O . VAL A 1 94 ? 23.900 -3.734 -22.684 1.00 83.62 94 VAL A O 1
ATOM 754 N N . ALA A 1 95 ? 25.137 -2.046 -21.863 1.00 80.38 95 ALA A N 1
ATOM 755 C CA . ALA A 1 95 ? 25.068 -2.516 -20.489 1.00 80.38 95 ALA A CA 1
ATOM 756 C C . ALA A 1 95 ? 23.602 -2.600 -20.011 1.00 80.38 95 ALA A C 1
ATOM 758 O O . ALA A 1 95 ? 22.830 -1.660 -20.238 1.00 80.38 95 ALA A O 1
ATOM 759 N N . PRO A 1 96 ? 23.216 -3.697 -19.338 1.00 79.44 96 PRO A N 1
ATOM 760 C CA . PRO A 1 96 ? 21.857 -3.877 -18.858 1.00 79.44 96 PRO A CA 1
ATOM 761 C C . PRO A 1 96 ? 21.513 -2.861 -17.762 1.00 79.44 96 PRO A C 1
ATOM 763 O O . PRO A 1 96 ? 22.398 -2.357 -17.061 1.00 79.44 96 PRO A O 1
ATOM 766 N N . PRO A 1 97 ? 20.219 -2.566 -17.572 1.00 80.25 97 PRO A N 1
ATOM 767 C CA . PRO A 1 97 ? 19.789 -1.544 -16.634 1.00 80.25 97 PRO A CA 1
ATOM 768 C C . PRO A 1 97 ? 20.093 -1.928 -15.171 1.00 80.25 97 PRO A C 1
ATOM 770 O O . PRO A 1 97 ? 20.093 -3.119 -14.808 1.00 80.25 97 PRO A O 1
ATOM 773 N N . PRO A 1 98 ? 20.331 -0.921 -14.306 1.00 80.44 98 PRO A N 1
ATOM 774 C CA . PRO A 1 98 ? 20.775 -1.135 -12.936 1.00 80.44 98 PRO A CA 1
ATOM 775 C C . PRO A 1 98 ? 19.755 -1.926 -12.115 1.00 80.44 98 PRO A C 1
ATOM 777 O O . PRO A 1 98 ? 18.534 -1.824 -12.295 1.00 80.44 98 PRO A O 1
ATOM 780 N N . ALA A 1 99 ? 20.286 -2.729 -11.193 1.00 82.50 99 ALA A N 1
ATOM 781 C CA . ALA A 1 99 ? 19.478 -3.464 -10.242 1.00 82.50 99 ALA A CA 1
ATOM 782 C C . ALA A 1 99 ? 18.998 -2.539 -9.114 1.00 82.50 99 ALA A C 1
ATOM 784 O O . ALA A 1 99 ? 19.804 -1.914 -8.438 1.00 82.50 99 ALA A O 1
ATOM 785 N N . ILE A 1 100 ? 17.694 -2.501 -8.877 1.00 83.94 100 ILE A N 1
ATOM 786 C CA . ILE A 1 100 ? 17.107 -2.169 -7.575 1.00 83.94 100 ILE A CA 1
ATOM 787 C C . ILE A 1 100 ? 17.480 -3.253 -6.552 1.00 83.94 100 ILE A C 1
ATOM 789 O O . ILE A 1 100 ? 17.435 -4.450 -6.847 1.00 83.94 100 ILE A O 1
ATOM 793 N N . ASP A 1 101 ? 17.816 -2.827 -5.340 1.00 85.69 101 ASP A N 1
ATOM 794 C CA . ASP A 1 101 ? 18.063 -3.729 -4.222 1.00 85.69 101 ASP A CA 1
ATOM 795 C C . ASP A 1 101 ? 16.747 -4.365 -3.739 1.00 85.69 101 ASP A C 1
ATOM 797 O O . ASP A 1 101 ? 15.886 -3.720 -3.133 1.00 85.69 101 ASP A O 1
ATOM 801 N N . ILE A 1 102 ? 16.596 -5.657 -4.028 1.00 83.00 102 ILE A N 1
ATOM 802 C CA . ILE A 1 102 ? 15.434 -6.461 -3.639 1.00 83.00 102 ILE A CA 1
ATOM 803 C C . ILE A 1 102 ? 15.323 -6.595 -2.120 1.00 83.00 102 ILE A C 1
ATOM 805 O O . ILE A 1 102 ? 14.204 -6.642 -1.612 1.00 83.00 102 ILE A O 1
ATOM 809 N N . LEU A 1 103 ? 16.439 -6.621 -1.387 1.00 85.06 103 LEU A N 1
ATOM 810 C CA . LEU A 1 103 ? 16.423 -6.769 0.066 1.00 85.06 103 LEU A CA 1
ATOM 811 C C . LEU A 1 103 ? 15.824 -5.526 0.725 1.00 85.06 103 LEU A C 1
ATOM 813 O O . LEU A 1 103 ? 14.990 -5.641 1.624 1.00 85.06 103 LEU A O 1
ATOM 817 N N . VAL A 1 104 ? 16.199 -4.340 0.243 1.00 85.56 104 VAL A N 1
ATOM 818 C CA . VAL A 1 104 ? 15.623 -3.068 0.709 1.00 85.56 104 VAL A CA 1
ATOM 819 C C . VAL A 1 104 ? 14.128 -3.012 0.393 1.00 85.56 104 VAL A C 1
ATOM 821 O O . VAL A 1 104 ? 13.322 -2.688 1.266 1.00 85.56 104 VAL A O 1
ATOM 824 N N . LEU A 1 105 ? 13.744 -3.394 -0.828 1.00 84.88 105 LEU A N 1
ATOM 825 C CA . LEU A 1 105 ? 12.349 -3.403 -1.270 1.00 84.88 105 LEU A CA 1
ATOM 826 C C . LEU A 1 105 ? 11.483 -4.355 -0.421 1.00 84.88 105 LEU A C 1
ATOM 828 O O . LEU A 1 105 ? 10.425 -3.973 0.082 1.00 84.88 105 LEU A O 1
ATOM 832 N N . GLN A 1 106 ? 11.964 -5.582 -0.204 1.00 84.00 106 GLN A N 1
ATOM 833 C CA . GLN A 1 106 ? 11.305 -6.587 0.630 1.00 84.00 106 GLN A CA 1
ATOM 834 C C . GLN A 1 106 ? 11.232 -6.155 2.095 1.00 84.00 106 GLN A C 1
ATOM 836 O O . GLN A 1 106 ? 10.192 -6.337 2.720 1.00 84.00 106 GLN A O 1
ATOM 841 N N . SER A 1 107 ? 12.286 -5.542 2.638 1.00 87.25 107 SER A N 1
ATOM 842 C CA . SER A 1 107 ? 12.298 -5.058 4.026 1.00 87.25 107 SER A CA 1
ATOM 843 C C . SER A 1 107 ? 11.197 -4.025 4.272 1.00 87.25 107 SER A C 1
ATOM 845 O O . SER A 1 107 ? 10.487 -4.099 5.275 1.00 87.25 107 SER A O 1
ATOM 847 N N . ILE A 1 108 ? 10.999 -3.099 3.330 1.00 85.44 108 ILE A N 1
ATOM 848 C CA . ILE A 1 108 ? 9.925 -2.100 3.405 1.00 85.44 108 ILE A CA 1
ATOM 849 C C . ILE A 1 108 ? 8.550 -2.774 3.261 1.00 85.44 108 ILE A C 1
ATOM 851 O O . ILE A 1 108 ? 7.635 -2.476 4.032 1.00 85.44 108 ILE A O 1
ATOM 855 N N . LEU A 1 109 ? 8.405 -3.715 2.319 1.00 84.81 109 LEU A N 1
ATOM 856 C CA . LEU A 1 109 ? 7.155 -4.451 2.094 1.00 84.81 109 LEU A CA 1
ATOM 857 C C . LEU A 1 109 ? 6.732 -5.255 3.339 1.00 84.81 109 LEU A C 1
ATOM 859 O O . LEU A 1 109 ? 5.599 -5.134 3.807 1.00 84.81 109 LEU A O 1
ATOM 863 N N . PHE A 1 110 ? 7.652 -6.040 3.905 1.00 86.00 110 PHE A N 1
ATOM 864 C CA . PHE A 1 110 ? 7.409 -6.840 5.104 1.00 86.00 110 PHE A CA 1
ATOM 865 C C . PHE A 1 110 ? 7.220 -5.974 6.350 1.00 86.00 110 PHE A C 1
ATOM 867 O O . PHE A 1 110 ? 6.386 -6.309 7.189 1.00 86.00 110 PHE A O 1
ATOM 874 N N . GLY A 1 111 ? 7.917 -4.838 6.457 1.00 88.00 111 GLY A N 1
ATOM 875 C CA . GLY A 1 111 ? 7.705 -3.871 7.535 1.00 88.00 111 GLY A CA 1
ATOM 876 C C . GLY A 1 111 ? 6.273 -3.329 7.555 1.00 88.00 111 GLY A C 1
ATOM 877 O O . GLY A 1 111 ? 5.622 -3.321 8.601 1.00 88.00 111 GLY A O 1
ATOM 878 N N . MET A 1 112 ? 5.732 -2.955 6.392 1.00 84.44 112 MET A N 1
ATOM 879 C CA . MET A 1 112 ? 4.333 -2.523 6.286 1.00 84.44 112 MET A CA 1
ATOM 880 C C . MET A 1 112 ? 3.337 -3.655 6.551 1.00 84.44 112 MET A C 1
ATOM 882 O O . MET A 1 112 ? 2.334 -3.436 7.231 1.00 84.44 112 MET A O 1
ATOM 886 N N . LEU A 1 113 ? 3.608 -4.862 6.047 1.00 86.62 113 LEU A N 1
ATOM 887 C CA . LEU A 1 113 ? 2.750 -6.027 6.271 1.00 86.62 113 LEU A CA 1
ATOM 888 C C . LEU A 1 113 ? 2.705 -6.420 7.757 1.00 86.62 113 LEU A C 1
ATOM 890 O O . LEU A 1 113 ? 1.639 -6.752 8.278 1.00 86.62 113 LEU A O 1
ATOM 894 N N . GLY A 1 114 ? 3.837 -6.324 8.456 1.00 86.38 114 GLY A N 1
ATOM 895 C CA . GLY A 1 114 ? 3.930 -6.560 9.896 1.00 86.38 114 GLY A CA 1
ATOM 896 C C . GLY A 1 114 ? 3.100 -5.563 10.705 1.00 86.38 114 GLY A C 1
ATOM 897 O O . GLY A 1 114 ? 2.325 -5.974 11.566 1.00 86.38 114 GLY A O 1
ATOM 898 N N . LEU A 1 115 ? 3.185 -4.269 10.379 1.00 84.75 115 LEU A N 1
ATOM 899 C CA . LEU A 1 115 ? 2.377 -3.224 11.026 1.00 84.75 115 LEU A CA 1
ATOM 900 C C . LEU A 1 115 ? 0.876 -3.388 10.749 1.00 84.75 115 LEU A C 1
ATOM 902 O O . LEU A 1 115 ? 0.056 -3.201 11.648 1.00 84.75 115 LEU A O 1
ATOM 906 N N . ALA A 1 116 ? 0.508 -3.760 9.520 1.00 84.12 116 ALA A N 1
ATOM 907 C CA . ALA A 1 116 ? -0.881 -4.051 9.177 1.00 84.12 116 ALA A CA 1
ATOM 908 C C . ALA A 1 116 ? -1.410 -5.254 9.975 1.00 84.12 116 ALA A C 1
ATOM 910 O O . ALA A 1 116 ? -2.491 -5.177 10.555 1.00 84.12 116 ALA A O 1
ATOM 911 N N . THR A 1 117 ? -0.613 -6.321 10.076 1.00 83.25 117 THR A N 1
ATOM 912 C CA . THR A 1 117 ? -0.966 -7.529 10.834 1.00 83.25 117 THR A CA 1
ATOM 913 C C . THR A 1 117 ? -1.102 -7.240 12.325 1.00 83.25 117 THR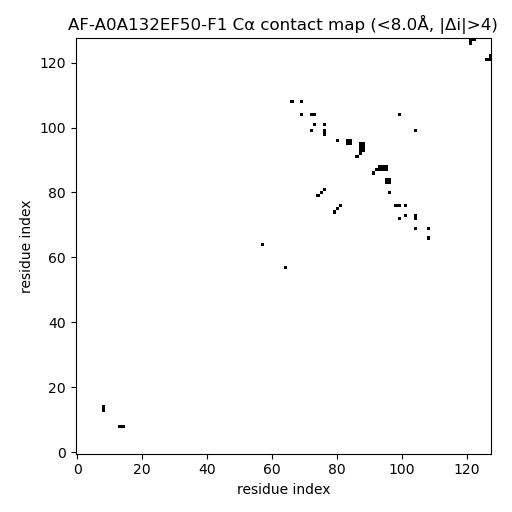 A C 1
ATOM 915 O O . THR A 1 117 ? -2.057 -7.707 12.938 1.00 83.25 117 THR A O 1
ATOM 918 N N . ALA A 1 118 ? -0.204 -6.441 12.911 1.00 87.00 118 ALA A N 1
ATOM 919 C CA . ALA A 1 118 ? -0.285 -6.050 14.319 1.00 87.00 118 ALA A CA 1
ATOM 920 C C . ALA A 1 118 ? -1.630 -5.379 14.637 1.00 87.00 118 ALA A C 1
ATOM 922 O O . ALA A 1 118 ? -2.321 -5.797 15.564 1.00 87.00 118 ALA A O 1
ATOM 923 N N . ARG A 1 119 ? -2.063 -4.443 13.785 1.00 82.12 119 ARG A N 1
ATOM 924 C CA . ARG A 1 119 ? -3.359 -3.767 13.925 1.00 82.12 119 ARG A CA 1
ATOM 925 C C . ARG A 1 119 ? -4.547 -4.714 13.741 1.00 82.12 119 ARG A C 1
ATOM 927 O O . ARG A 1 119 ? -5.541 -4.612 14.450 1.00 82.12 119 ARG A O 1
ATOM 934 N N . THR A 1 120 ? -4.467 -5.650 12.794 1.00 85.69 120 THR A N 1
ATOM 935 C CA . THR A 1 120 ? -5.510 -6.676 12.623 1.00 85.69 120 THR A CA 1
ATOM 936 C C . THR A 1 120 ? -5.602 -7.579 13.852 1.00 85.69 120 THR A C 1
ATOM 938 O O . THR A 1 120 ? -6.701 -7.938 14.267 1.00 85.69 120 THR A O 1
ATOM 941 N N . VAL A 1 121 ? -4.466 -7.929 14.458 1.00 89.94 121 VAL A N 1
ATOM 942 C CA . VAL A 1 121 ? -4.417 -8.754 15.670 1.00 89.94 121 VAL A CA 1
ATOM 943 C C . VAL A 1 121 ? -4.992 -8.009 16.877 1.00 89.94 121 VAL A C 1
ATOM 945 O O . VAL A 1 121 ? -5.708 -8.632 17.657 1.00 89.94 121 VAL A O 1
ATOM 948 N N . GLU A 1 122 ? -4.728 -6.709 17.024 1.00 87.00 122 GLU A N 1
ATOM 949 C CA . GLU A 1 122 ? -5.354 -5.862 18.057 1.00 87.00 122 GLU A CA 1
ATOM 950 C C . GLU A 1 122 ? -6.886 -5.874 17.930 1.00 87.00 122 GLU A C 1
ATOM 952 O O . GLU A 1 122 ? -7.575 -6.203 18.902 1.00 87.00 122 GLU A O 1
ATOM 957 N N . LYS A 1 123 ? -7.394 -5.704 16.701 1.00 83.81 123 LYS A N 1
ATOM 958 C CA . LYS A 1 123 ? -8.832 -5.721 16.392 1.00 83.81 123 LYS A CA 1
ATOM 959 C C . LYS A 1 123 ? -9.496 -7.064 16.666 1.00 83.81 123 LYS A C 1
ATOM 961 O O . LYS A 1 123 ? -10.579 -7.125 17.241 1.00 83.81 123 LYS A O 1
ATOM 966 N N . VAL A 1 124 ? -8.838 -8.167 16.305 1.00 88.69 124 VAL A N 1
ATOM 967 C CA . VAL A 1 124 ? -9.337 -9.526 16.593 1.00 88.69 124 VAL A CA 1
ATOM 968 C C . VAL A 1 124 ? -9.335 -9.821 18.096 1.00 88.69 124 VAL A C 1
ATOM 970 O O . VAL A 1 124 ? -10.191 -10.559 18.578 1.00 88.69 124 VAL A O 1
ATOM 973 N N . LYS A 1 125 ? -8.396 -9.243 18.853 1.00 85.44 125 LYS A N 1
ATOM 974 C CA . LYS A 1 125 ? -8.301 -9.413 20.311 1.00 85.44 125 LYS A CA 1
ATOM 975 C C . LYS A 1 125 ? -9.209 -8.467 21.102 1.00 85.44 125 LYS A C 1
ATOM 977 O O . LYS A 1 125 ? -9.193 -8.528 22.328 1.00 85.44 125 LYS A O 1
ATOM 982 N N . GLY A 1 126 ? -9.987 -7.613 20.436 1.00 75.12 126 GLY A N 1
ATOM 983 C CA . GLY A 1 126 ? -10.871 -6.653 21.098 1.00 75.12 126 GLY A CA 1
ATOM 984 C C . GLY A 1 126 ? -10.127 -5.528 21.822 1.00 75.12 126 GLY A C 1
ATOM 985 O O . GLY A 1 126 ? -10.721 -4.846 22.651 1.00 75.12 126 GLY A O 1
ATOM 986 N N . ALA A 1 127 ? -8.843 -5.316 21.515 1.00 70.88 127 ALA A N 1
ATOM 987 C CA . ALA A 1 127 ? -8.030 -4.234 22.074 1.00 70.88 127 ALA A CA 1
ATOM 988 C C . ALA A 1 127 ? -8.172 -2.913 21.280 1.00 70.88 127 ALA A C 1
ATOM 990 O O . ALA A 1 127 ? -7.303 -2.054 21.396 1.00 70.88 127 ALA A O 1
ATOM 991 N N . GLN A 1 128 ? -9.304 -2.745 20.572 1.00 53.03 128 GLN A N 1
ATOM 992 C CA . GLN A 1 128 ? -9.603 -1.884 19.403 1.00 53.03 128 GLN A CA 1
ATOM 993 C C . GLN A 1 128 ? -9.467 -2.594 18.058 1.00 53.03 128 GLN A C 1
ATOM 995 O O . GLN A 1 128 ? -8.335 -2.952 17.674 1.00 53.03 128 GLN A O 1
#

Organism: NCBI:txid1207504

Mean predicted aligned error: 15.15 Å

Radius of gyration: 31.72 Å; Cα contacts (8 Å, |Δi|>4): 33; chains: 1; bounding box: 76×21×83 Å

Foldseek 3Di:
DVVVVCVPDVDVVVVVVVVVVVVVVVVVVVVVVVVVVVVVVVVVVVVVVVVVVPDDCPVVDCVVVLVVVLVVLVCCQPPVQVVQCCCCVPPVVDDGDDHDDPVVSVVSVVVVVVVVVVVVVCVVVVVD

Secondary structure (DSSP, 8-state):
-HHHHHHH---HHHHHHHHHHHHHHHHHHHHHHHHHHHHHHHHHHHHHHHHHHS--TTTT-HHHHHHHHHHHHHHIIIIIHHHHHHHIIIII--PPPPPP-HHHHHHHHHHHHHHHHHHHHHHHTT--

InterPro domains:
  IPR021497 Holin of 3TMs, for gene-transfer release [PF11351] (3-119)

pLDDT: mean 78.24, std 11.65, range [49.47, 90.38]